Protein AF-A0A6B3IQI9-F1 (afdb_monomer)

Sequence (117 aa):
MSGGGFIGRGWGFPLRTGATGGIALVERDKEIEEAIGLILGTAPGERPMRPEFGCGIHDYVFAPGDGATAGRIAQEVRTSLERWEPRIEVTDVVIAFDAIEEGTLYIDVRYTVRATN

Foldseek 3Di:
DDPPPPFDWAFDPPWDADPVRHTDTDGDPNVLVRQLCVQAVDDQCNDPVGNRGHFPLVVCLPPDPDPVSQVVRFVRSQVSCVVRPVQKDWPGWGKDADPPDHSDIDIDTDIDGPDDD

Structure (mmCIF, N/CA/C/O backbone):
data_AF-A0A6B3IQI9-F1
#
_entry.id   AF-A0A6B3IQI9-F1
#
loop_
_atom_site.group_PDB
_atom_site.id
_atom_site.type_symbol
_atom_site.label_atom_id
_atom_site.label_alt_id
_atom_site.label_comp_id
_atom_site.label_asym_id
_atom_site.label_entity_id
_atom_site.label_seq_id
_atom_site.pdbx_PDB_ins_code
_atom_site.Cartn_x
_atom_site.Cartn_y
_atom_site.Cartn_z
_atom_site.occupancy
_atom_site.B_iso_or_equiv
_atom_site.auth_seq_id
_atom_site.auth_comp_id
_atom_site.auth_asym_id
_atom_site.auth_atom_id
_atom_site.pdbx_PDB_model_num
ATOM 1 N N . MET A 1 1 ? -28.359 -9.940 28.123 1.00 43.53 1 MET A N 1
ATOM 2 C CA . MET A 1 1 ? -26.891 -9.942 28.270 1.00 43.53 1 MET A CA 1
ATOM 3 C C . MET A 1 1 ? -26.290 -10.597 27.041 1.00 43.53 1 MET A C 1
ATOM 5 O O . MET A 1 1 ? -26.407 -11.803 26.917 1.00 43.53 1 MET A O 1
ATOM 9 N N . SER A 1 2 ? -25.682 -9.812 26.157 1.00 37.91 2 SER A N 1
ATOM 10 C CA . SER A 1 2 ? -24.588 -10.278 25.302 1.00 37.91 2 SER A CA 1
ATOM 11 C C . SER A 1 2 ? -23.564 -9.159 25.316 1.00 37.91 2 SER A C 1
ATOM 13 O O . SER A 1 2 ? -23.840 -8.063 24.833 1.00 37.91 2 SER A O 1
ATOM 15 N N . GLY A 1 3 ? -22.442 -9.400 25.993 1.00 39.06 3 GLY A N 1
ATOM 16 C CA . GLY A 1 3 ? -21.315 -8.481 26.025 1.00 39.06 3 GLY A CA 1
ATOM 17 C C . GLY A 1 3 ? -20.699 -8.416 24.637 1.00 39.06 3 GLY A C 1
ATOM 18 O O . GLY A 1 3 ? -19.925 -9.292 24.264 1.00 39.06 3 GLY A O 1
ATOM 19 N N . GLY A 1 4 ? -21.077 -7.398 23.865 1.00 41.78 4 GLY A N 1
ATOM 20 C CA . GLY A 1 4 ? -20.331 -6.992 22.684 1.00 41.78 4 GLY A CA 1
ATOM 21 C C . GLY A 1 4 ? -18.982 -6.484 23.163 1.00 41.78 4 GLY A C 1
ATOM 22 O O . GLY A 1 4 ? -18.907 -5.405 23.749 1.00 41.78 4 GLY A O 1
ATOM 23 N N . GLY A 1 5 ? -17.958 -7.324 23.012 1.00 39.41 5 GLY A N 1
ATOM 24 C CA . GLY A 1 5 ? -16.589 -7.023 23.400 1.00 39.41 5 GLY A CA 1
ATOM 25 C C . GLY A 1 5 ? -16.158 -5.664 22.861 1.00 39.41 5 GLY A C 1
ATOM 26 O O . GLY A 1 5 ? -16.520 -5.273 21.754 1.00 39.41 5 GLY A O 1
ATOM 27 N N . PHE A 1 6 ? -15.412 -4.948 23.691 1.00 46.81 6 PHE A N 1
ATOM 28 C CA . PHE A 1 6 ? -14.882 -3.608 23.477 1.00 46.81 6 PHE A CA 1
ATOM 29 C C . PHE A 1 6 ? -13.816 -3.626 22.362 1.00 46.81 6 PHE A C 1
ATOM 31 O O . PHE A 1 6 ? -12.632 -3.432 22.613 1.00 46.81 6 PHE A O 1
ATOM 38 N N . ILE A 1 7 ? -14.214 -3.945 21.131 1.00 55.56 7 ILE A N 1
ATOM 39 C CA . ILE A 1 7 ? -13.351 -3.880 19.952 1.00 55.56 7 ILE A CA 1
ATOM 40 C C . ILE A 1 7 ? -13.386 -2.426 19.473 1.00 55.56 7 ILE A C 1
ATOM 42 O O . ILE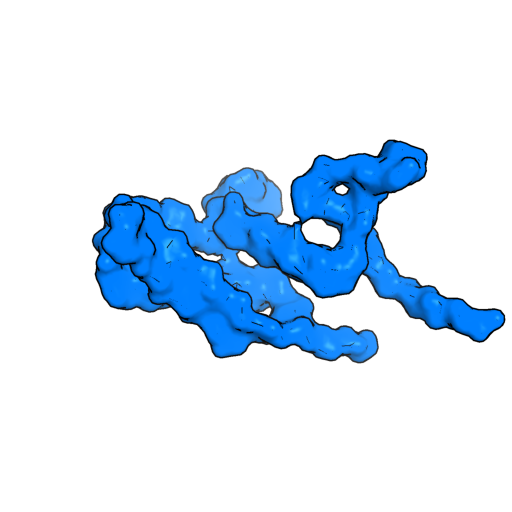 A 1 7 ? -14.461 -1.859 19.270 1.00 55.56 7 ILE A O 1
ATOM 46 N N . GLY A 1 8 ? -12.211 -1.797 19.390 1.00 62.59 8 GLY A N 1
ATOM 47 C CA . GLY A 1 8 ? -12.067 -0.387 19.023 1.00 62.59 8 GLY A CA 1
ATOM 48 C C . GLY A 1 8 ? -12.740 -0.061 17.687 1.00 62.59 8 GLY A C 1
ATOM 49 O O . GLY A 1 8 ? -12.786 -0.895 16.786 1.00 62.59 8 GLY A O 1
ATOM 50 N N . ARG A 1 9 ? -13.279 1.157 17.577 1.00 76.50 9 ARG A N 1
ATOM 51 C CA . ARG A 1 9 ? -13.859 1.695 16.342 1.00 76.50 9 ARG A CA 1
ATOM 52 C C . ARG A 1 9 ? -13.029 2.887 15.894 1.00 76.50 9 ARG A C 1
ATOM 54 O O . ARG A 1 9 ? -12.817 3.803 16.692 1.00 76.50 9 ARG A O 1
ATOM 61 N N . GLY A 1 10 ? -12.578 2.864 14.647 1.00 80.44 10 GLY A N 1
ATOM 62 C CA . GLY A 1 10 ? -11.828 3.950 14.025 1.00 80.44 10 GLY A CA 1
ATOM 63 C C . GLY A 1 10 ? -12.746 4.949 13.332 1.00 80.44 10 GLY A C 1
ATOM 64 O O . GLY A 1 10 ? -13.92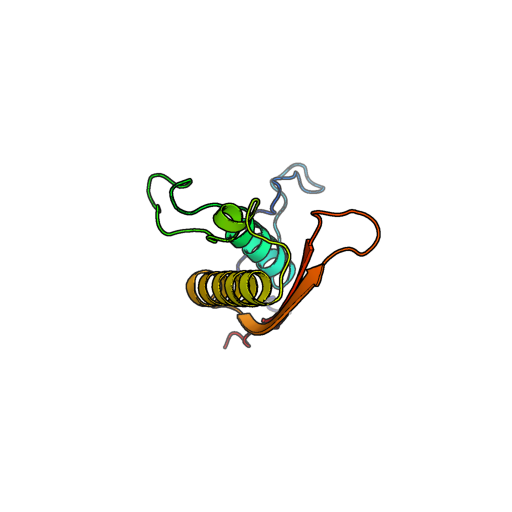0 4.671 13.086 1.00 80.44 10 GLY A O 1
ATOM 65 N N . TRP A 1 11 ? -12.218 6.126 13.002 1.00 84.62 11 TRP A N 1
ATOM 66 C CA . TRP A 1 11 ? -12.885 7.018 12.051 1.00 84.62 11 TRP A CA 1
ATOM 67 C C . TRP A 1 11 ? -12.825 6.393 10.661 1.00 84.62 11 TRP A C 1
ATOM 69 O O . TRP A 1 11 ? -11.777 5.893 10.266 1.00 84.62 11 TRP A O 1
ATOM 79 N N . GLY A 1 12 ? -13.929 6.443 9.921 1.00 82.56 12 GLY A N 1
ATOM 80 C CA . GLY A 1 12 ? -13.949 5.974 8.542 1.00 82.56 12 GLY A CA 1
ATOM 81 C C . GLY A 1 12 ? -13.098 6.848 7.627 1.00 82.56 12 GLY A C 1
ATOM 82 O O . GLY A 1 12 ? -13.067 8.074 7.775 1.00 82.56 12 GLY A O 1
ATOM 83 N N . PHE A 1 13 ? -12.452 6.213 6.656 1.00 84.00 13 PHE A N 1
ATOM 84 C CA . PH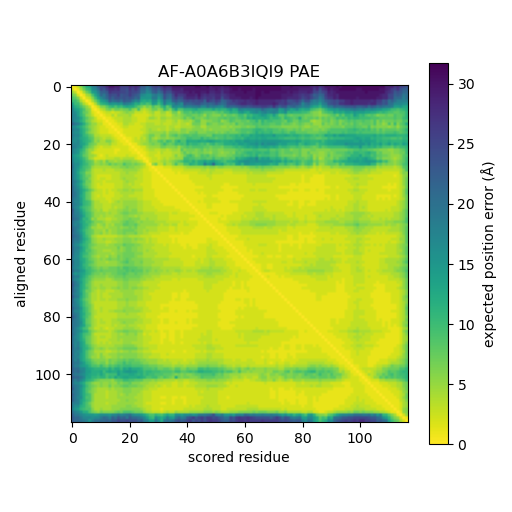E A 1 13 ? -11.704 6.851 5.588 1.00 84.00 13 PHE A CA 1
ATOM 85 C C . PHE A 1 13 ? -12.252 6.456 4.197 1.00 84.00 13 PHE A C 1
ATOM 87 O O . PHE A 1 13 ? -12.455 5.280 3.911 1.00 84.00 13 PHE A O 1
ATOM 94 N N . PRO A 1 14 ? -12.495 7.416 3.286 1.00 84.88 14 PRO A N 1
ATOM 95 C CA . PRO A 1 14 ? -12.442 8.860 3.503 1.00 84.88 14 PRO A CA 1
ATOM 96 C C . PRO A 1 14 ? -13.451 9.317 4.567 1.00 84.88 14 PRO A C 1
ATOM 98 O O . PRO A 1 14 ? -14.464 8.652 4.799 1.00 84.88 14 PRO A O 1
ATOM 101 N N . LEU A 1 15 ? -13.159 10.452 5.212 1.00 88.62 15 LEU A N 1
ATOM 102 C CA . LEU A 1 15 ? -13.979 10.991 6.299 1.00 88.62 15 LEU A CA 1
ATOM 103 C C . LEU A 1 15 ? -15.406 11.261 5.808 1.00 88.62 15 LEU A C 1
ATOM 105 O O . LEU A 1 15 ? -15.618 11.971 4.824 1.00 88.62 15 LEU A O 1
ATOM 109 N N . ARG A 1 16 ? -16.391 10.694 6.507 1.00 88.69 16 ARG A N 1
ATOM 110 C CA . ARG A 1 16 ? -17.820 10.793 6.177 1.00 88.69 16 ARG A CA 1
ATOM 111 C C . ARG A 1 16 ? -18.648 11.034 7.434 1.00 88.69 16 ARG A C 1
ATOM 113 O O . ARG A 1 16 ? -18.191 10.785 8.550 1.00 88.69 16 ARG A O 1
ATOM 120 N N . THR A 1 17 ? -19.888 11.474 7.249 1.00 91.12 17 THR A N 1
ATOM 121 C CA . THR A 1 17 ? -20.896 11.508 8.312 1.00 91.12 17 THR A CA 1
ATOM 122 C C . THR A 1 17 ? -21.659 10.185 8.374 1.00 91.12 17 THR A C 1
ATOM 124 O O . THR A 1 17 ? -21.943 9.553 7.356 1.00 91.12 17 THR A O 1
ATOM 127 N N . GLY A 1 18 ? -21.964 9.733 9.587 1.00 86.69 18 GLY A N 1
ATOM 128 C CA . GLY A 1 18 ? -22.844 8.601 9.843 1.00 86.69 18 GLY A CA 1
ATOM 129 C C . GLY A 1 18 ? -24.318 8.996 9.740 1.00 86.69 18 GLY A C 1
ATOM 130 O O . GLY A 1 18 ? -24.664 10.176 9.688 1.00 86.69 18 GLY A O 1
ATOM 131 N N . ALA A 1 19 ? -25.205 8.000 9.782 1.00 86.25 19 ALA A N 1
ATOM 132 C CA . ALA A 1 19 ? -26.653 8.194 9.634 1.00 86.25 19 ALA A CA 1
ATOM 133 C C . ALA A 1 19 ? -27.279 9.145 10.676 1.00 86.25 19 ALA A C 1
ATOM 135 O O . ALA A 1 19 ? -28.347 9.701 10.445 1.00 86.25 19 ALA A O 1
ATOM 136 N N . THR A 1 20 ? -26.618 9.346 11.817 1.00 89.94 20 THR A N 1
ATOM 137 C CA . THR A 1 20 ? -27.055 10.240 12.900 1.00 89.94 20 THR A CA 1
ATOM 138 C C . THR A 1 20 ? -26.404 11.629 12.851 1.00 89.94 20 THR A C 1
ATOM 140 O O . THR A 1 20 ? -26.581 12.415 13.776 1.00 89.94 20 THR A O 1
ATOM 143 N N . GLY A 1 21 ? -25.627 11.939 11.806 1.00 87.62 21 GLY A N 1
ATOM 144 C CA . GLY A 1 21 ? -24.921 13.217 11.648 1.00 87.62 21 GLY A CA 1
ATOM 145 C C . GLY A 1 21 ? -23.573 13.316 12.377 1.00 87.62 21 GLY A C 1
ATOM 146 O O . GLY A 1 21 ? -22.869 14.307 12.206 1.00 87.62 21 GLY A O 1
ATOM 147 N N . GLY A 1 22 ? -23.181 12.301 13.156 1.00 87.38 22 GLY A N 1
ATOM 148 C CA . GLY A 1 22 ? -21.836 12.193 13.742 1.00 87.38 22 GLY A CA 1
ATOM 149 C C . GLY A 1 22 ? -20.776 11.721 12.738 1.00 87.38 22 GLY A C 1
ATOM 150 O O . GLY A 1 22 ? -21.099 11.410 11.596 1.00 87.38 22 GLY A O 1
ATOM 151 N N . ILE A 1 23 ? -19.509 11.623 13.157 1.00 88.25 23 ILE A N 1
ATOM 152 C CA . ILE A 1 23 ? -18.438 11.033 12.328 1.00 88.25 23 ILE A CA 1
ATOM 153 C C . ILE A 1 23 ? -18.751 9.552 12.083 1.00 88.25 23 ILE A C 1
ATOM 155 O O . ILE A 1 23 ? -19.063 8.815 13.020 1.00 88.25 23 ILE A O 1
ATOM 159 N N . ALA A 1 24 ? -18.680 9.121 10.822 1.00 88.38 24 ALA A N 1
ATOM 160 C CA . ALA A 1 24 ? -18.814 7.716 10.472 1.00 88.38 24 ALA A CA 1
ATOM 161 C C . ALA A 1 24 ? -17.647 6.930 11.076 1.00 88.38 24 ALA A C 1
ATOM 163 O O . ALA A 1 24 ? -16.484 7.273 10.863 1.00 88.38 24 ALA A O 1
ATOM 164 N N . LEU A 1 25 ? -17.971 5.879 11.824 1.00 86.56 25 LEU A N 1
ATOM 165 C CA . LEU A 1 25 ? -16.986 4.952 12.361 1.00 86.56 25 LEU A CA 1
ATOM 166 C C . LEU A 1 25 ? -16.939 3.690 11.505 1.00 86.56 25 LEU A C 1
ATOM 168 O O . LEU A 1 25 ? -17.952 3.288 10.928 1.00 86.56 25 LEU A O 1
ATOM 172 N N . VAL A 1 26 ? -15.770 3.068 11.458 1.00 85.56 26 VAL A N 1
ATOM 173 C CA . VAL A 1 26 ? -15.548 1.774 10.812 1.00 85.56 26 VAL A CA 1
ATOM 174 C C . VAL A 1 26 ? -15.072 0.760 11.832 1.00 85.56 26 VAL A C 1
ATOM 176 O O . VAL A 1 26 ? -14.477 1.100 12.857 1.00 85.56 26 VAL A O 1
ATOM 179 N N . GLU A 1 27 ? -15.391 -0.497 11.560 1.00 82.94 27 GLU A N 1
ATOM 180 C CA . GLU A 1 27 ? -15.100 -1.609 12.449 1.00 82.94 27 GLU A CA 1
ATOM 181 C C . GLU A 1 27 ? -14.322 -2.681 11.687 1.00 82.94 27 GLU A C 1
ATOM 183 O O . GLU A 1 27 ? -14.632 -2.975 10.528 1.00 82.94 27 GLU A O 1
ATOM 188 N N . ARG A 1 28 ? -13.364 -3.303 12.384 1.00 81.56 28 ARG A N 1
ATOM 189 C CA . ARG A 1 28 ? -12.724 -4.573 12.005 1.00 81.56 28 ARG A CA 1
ATOM 190 C C . ARG A 1 28 ? -12.140 -4.529 10.586 1.00 81.56 28 ARG A C 1
ATOM 192 O O . ARG A 1 28 ? -11.280 -3.702 10.305 1.00 81.56 28 ARG A O 1
ATOM 199 N N . ASP 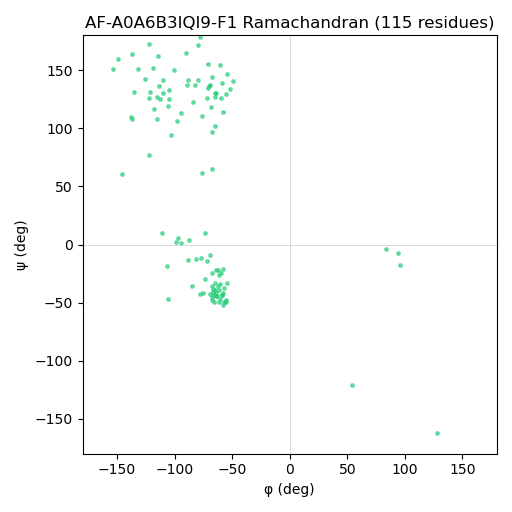A 1 29 ? -12.602 -5.410 9.708 1.00 84.69 29 ASP A N 1
ATOM 200 C CA . ASP A 1 29 ? -12.015 -5.669 8.393 1.00 84.69 29 ASP A CA 1
ATOM 201 C C . ASP A 1 29 ? -12.051 -4.435 7.485 1.00 84.69 29 ASP A C 1
ATOM 203 O O . ASP A 1 29 ? -11.084 -4.149 6.785 1.00 84.69 29 ASP A O 1
ATOM 207 N N . LYS A 1 30 ? -13.115 -3.629 7.572 1.00 87.62 30 LYS A N 1
ATOM 208 C CA . LYS A 1 30 ? -13.218 -2.397 6.785 1.00 87.62 30 LYS A CA 1
ATOM 209 C C . LYS A 1 30 ? -12.191 -1.348 7.207 1.00 87.62 30 LYS A C 1
ATOM 211 O O . LYS A 1 30 ? -11.657 -0.633 6.369 1.00 87.62 30 LYS A O 1
ATOM 216 N N . GLU A 1 31 ? -11.892 -1.265 8.502 1.00 90.06 31 GLU A N 1
ATOM 217 C CA . GLU A 1 31 ? -10.835 -0.379 8.999 1.00 90.06 31 GLU A CA 1
ATOM 218 C C . GLU A 1 31 ? -9.454 -0.817 8.484 1.00 90.06 31 GLU A C 1
ATOM 220 O O . GLU A 1 31 ? -8.596 0.027 8.236 1.00 90.06 31 GLU A O 1
ATOM 225 N N . ILE A 1 32 ? -9.235 -2.125 8.306 1.00 92.12 32 ILE A N 1
ATOM 226 C CA . ILE A 1 32 ? -7.999 -2.669 7.729 1.00 92.12 32 ILE A CA 1
ATOM 227 C C . ILE A 1 32 ? -7.883 -2.284 6.251 1.00 92.12 32 ILE A C 1
ATOM 229 O O . ILE A 1 32 ? -6.844 -1.774 5.846 1.00 92.12 32 ILE A O 1
ATOM 233 N N . GLU A 1 33 ? -8.937 -2.465 5.454 1.00 93.25 33 GLU A N 1
ATOM 234 C CA . GLU A 1 33 ? -8.942 -2.076 4.034 1.00 93.25 33 GLU A CA 1
ATOM 235 C C . GLU A 1 33 ? -8.666 -0.576 3.849 1.00 93.25 33 GLU A C 1
ATOM 237 O O . GLU A 1 33 ? -7.856 -0.167 3.015 1.00 93.25 33 GLU A O 1
ATOM 242 N N . GLU A 1 34 ? -9.299 0.258 4.674 1.00 94.00 34 GLU A N 1
ATOM 243 C CA . GLU A 1 34 ? -9.099 1.705 4.656 1.00 94.00 34 GLU A CA 1
ATOM 244 C C . GLU A 1 34 ? -7.676 2.097 5.101 1.00 94.00 34 GLU A C 1
ATOM 246 O O . GLU A 1 34 ? -7.064 2.991 4.509 1.00 94.00 34 GLU A O 1
ATOM 251 N N . ALA A 1 35 ? -7.108 1.400 6.091 1.00 94.50 35 ALA A N 1
ATOM 252 C CA . ALA A 1 35 ? -5.722 1.586 6.516 1.00 94.50 35 ALA A CA 1
ATOM 253 C C . ALA A 1 35 ? -4.712 1.162 5.436 1.00 94.50 35 ALA A C 1
ATOM 255 O O . ALA A 1 35 ? -3.749 1.891 5.198 1.00 94.50 35 ALA A O 1
ATOM 256 N N . ILE A 1 36 ? -4.950 0.045 4.740 1.00 96.44 36 ILE A N 1
ATOM 257 C CA . ILE A 1 36 ? -4.155 -0.394 3.582 1.00 96.44 36 ILE A CA 1
ATOM 258 C C . ILE A 1 36 ? -4.154 0.701 2.513 1.00 96.44 36 ILE A C 1
ATOM 260 O O . ILE A 1 36 ? -3.085 1.117 2.065 1.00 96.44 36 ILE A O 1
ATOM 264 N N . GLY A 1 37 ? -5.331 1.227 2.157 1.00 95.62 37 GLY A N 1
ATOM 265 C CA . GLY A 1 37 ? -5.449 2.324 1.196 1.00 95.62 37 GLY A CA 1
ATOM 266 C C . GLY A 1 37 ? -4.664 3.570 1.617 1.00 95.62 37 GLY A C 1
ATOM 267 O O . GLY A 1 37 ? -3.969 4.168 0.800 1.00 95.62 37 GLY A O 1
ATOM 268 N N . LEU A 1 38 ? -4.705 3.930 2.904 1.00 96.25 38 LEU A N 1
ATOM 269 C CA . LEU A 1 38 ? -3.914 5.036 3.450 1.00 96.25 38 LEU A CA 1
ATOM 270 C C . LEU A 1 38 ? -2.405 4.786 3.370 1.00 96.25 38 LEU A C 1
ATOM 272 O O . LEU A 1 38 ? -1.664 5.715 3.069 1.00 96.25 38 LEU A O 1
ATOM 276 N N . ILE A 1 39 ? -1.936 3.575 3.670 1.00 97.88 39 ILE A N 1
ATOM 277 C CA . ILE A 1 39 ? -0.507 3.236 3.616 1.00 97.88 39 ILE A CA 1
ATOM 278 C C . ILE A 1 39 ? -0.003 3.299 2.175 1.00 97.88 39 ILE A C 1
ATOM 280 O O . ILE A 1 39 ? 1.016 3.935 1.919 1.00 97.88 39 ILE A O 1
ATOM 284 N N . LEU A 1 40 ? -0.717 2.658 1.246 1.00 97.56 40 LEU A N 1
ATOM 285 C CA . LEU A 1 40 ? -0.296 2.557 -0.151 1.00 97.56 40 LEU A CA 1
ATOM 286 C C . LEU A 1 40 ? -0.460 3.871 -0.918 1.00 97.56 40 LEU A C 1
ATOM 288 O O . LEU A 1 40 ? 0.309 4.128 -1.832 1.00 97.56 40 LEU A O 1
ATOM 292 N N . GLY A 1 41 ? -1.437 4.701 -0.548 1.00 96.19 41 GLY A N 1
ATOM 293 C CA . GLY A 1 41 ? -1.685 5.994 -1.185 1.00 96.19 41 GLY A CA 1
ATOM 294 C C . GLY A 1 41 ? -0.899 7.171 -0.602 1.00 96.19 41 GLY A C 1
ATOM 295 O O . GLY A 1 41 ? -1.159 8.298 -1.009 1.00 96.19 41 GLY A O 1
ATOM 296 N N . THR A 1 42 ? -0.009 6.937 0.369 1.00 97.50 42 THR A N 1
ATOM 297 C CA . THR A 1 42 ? 0.836 7.978 0.977 1.00 97.50 42 THR A CA 1
ATOM 298 C C . THR A 1 42 ? 2.293 7.730 0.595 1.00 97.50 42 THR A C 1
ATOM 300 O O . THR A 1 42 ? 2.825 6.659 0.897 1.00 97.50 42 THR A O 1
ATOM 303 N N . ALA A 1 43 ? 2.973 8.718 0.018 1.00 97.56 43 ALA A N 1
ATOM 304 C CA . ALA A 1 43 ? 4.407 8.624 -0.249 1.00 97.56 43 ALA A CA 1
ATOM 305 C C . ALA A 1 43 ? 5.234 8.914 1.026 1.00 97.56 43 ALA A C 1
ATOM 307 O O . ALA A 1 43 ? 4.881 9.813 1.802 1.00 97.56 43 ALA A O 1
ATOM 308 N N . PRO A 1 44 ? 6.357 8.205 1.267 1.00 96.94 44 PRO A N 1
ATOM 309 C CA . PRO A 1 44 ? 7.288 8.561 2.334 1.00 96.94 44 PRO A CA 1
ATOM 310 C C . PRO A 1 44 ? 7.699 10.039 2.250 1.00 96.94 44 PRO A C 1
ATOM 312 O O . PRO A 1 44 ? 8.023 10.559 1.186 1.00 96.94 44 PRO A O 1
ATOM 315 N N . GLY A 1 45 ? 7.672 10.728 3.389 1.00 96.88 45 GLY A N 1
ATOM 316 C CA . GLY A 1 45 ? 7.932 12.163 3.511 1.00 96.88 45 GLY A CA 1
ATOM 317 C C . GLY A 1 45 ? 6.679 13.046 3.507 1.00 96.88 45 GLY A C 1
ATOM 318 O O . GLY A 1 45 ? 6.746 14.166 4.010 1.00 96.88 45 GLY A O 1
ATOM 319 N N . GLU A 1 46 ? 5.519 12.557 3.050 1.00 97.06 46 GLU A N 1
ATOM 320 C CA . GLU A 1 46 ? 4.276 13.350 3.038 1.00 97.06 46 GLU A CA 1
ATOM 321 C C . GLU A 1 46 ? 3.738 13.661 4.440 1.00 97.06 46 GLU A C 1
ATOM 323 O O . GLU A 1 46 ? 3.026 14.647 4.634 1.00 97.06 46 GLU A O 1
ATOM 328 N N . ARG A 1 47 ? 4.074 12.835 5.441 1.00 95.50 47 ARG A N 1
ATOM 329 C CA . ARG A 1 47 ? 3.692 13.054 6.842 1.00 95.50 47 ARG A CA 1
ATOM 330 C C . ARG A 1 47 ? 4.846 13.711 7.609 1.00 95.50 47 ARG A C 1
ATOM 332 O O . ARG A 1 47 ? 5.777 13.001 7.986 1.00 95.50 47 ARG A O 1
ATOM 339 N N . PRO A 1 48 ? 4.771 15.014 7.959 1.00 94.69 48 PRO A N 1
ATOM 340 C CA . PRO A 1 48 ? 5.916 15.753 8.507 1.00 94.69 48 PRO A CA 1
ATOM 341 C C . PRO A 1 48 ? 6.522 15.148 9.778 1.00 94.69 48 PRO A C 1
ATOM 343 O O . PRO A 1 48 ? 7.733 15.137 9.952 1.00 94.69 48 PRO A O 1
ATOM 346 N N . MET A 1 49 ? 5.677 14.616 10.665 1.00 96.62 49 MET A N 1
ATOM 347 C CA . MET A 1 49 ? 6.106 14.024 11.939 1.00 96.62 49 MET A CA 1
ATOM 348 C C . MET A 1 49 ? 6.303 12.501 11.866 1.00 96.62 49 MET A C 1
ATOM 350 O O . MET A 1 49 ? 6.573 11.872 12.886 1.00 96.62 49 MET A O 1
ATOM 354 N N . ARG A 1 50 ? 6.099 11.892 10.690 1.00 96.06 50 ARG A N 1
ATOM 355 C CA . ARG A 1 50 ? 6.254 10.451 10.424 1.00 96.06 50 ARG A CA 1
ATOM 356 C C . ARG A 1 50 ? 6.775 10.239 8.993 1.00 96.06 50 ARG A C 1
ATOM 358 O O . ARG A 1 50 ? 6.060 9.639 8.189 1.00 96.06 50 ARG A O 1
ATOM 365 N N . PRO A 1 51 ? 7.968 10.751 8.653 1.00 96.38 51 PRO A N 1
ATOM 366 C CA . PRO A 1 51 ? 8.455 10.760 7.276 1.00 96.38 51 PRO A CA 1
ATOM 367 C C . PRO A 1 51 ? 8.646 9.355 6.687 1.00 96.38 51 PRO A C 1
ATOM 369 O O . PRO A 1 51 ? 8.592 9.195 5.478 1.00 96.38 51 PRO A O 1
ATOM 372 N N . GLU A 1 52 ? 8.805 8.313 7.502 1.00 96.62 52 GLU A N 1
ATOM 373 C CA . GLU A 1 52 ? 8.932 6.937 7.013 1.00 96.62 52 GLU A CA 1
ATOM 374 C C . GLU A 1 52 ? 7.583 6.273 6.692 1.00 96.62 52 GLU A C 1
ATOM 376 O O . GLU A 1 52 ? 7.566 5.178 6.128 1.00 96.62 52 GLU A O 1
ATOM 381 N N . PHE A 1 53 ? 6.457 6.869 7.108 1.00 97.94 53 PHE A N 1
ATOM 382 C CA . PHE A 1 53 ? 5.131 6.305 6.857 1.00 97.94 53 PHE A CA 1
ATOM 383 C C . PHE A 1 53 ? 4.769 6.409 5.378 1.00 97.94 53 PHE A C 1
ATOM 385 O O . PHE A 1 53 ? 4.889 7.483 4.795 1.00 97.94 53 PHE A O 1
ATOM 392 N N . GLY A 1 54 ? 4.233 5.319 4.829 1.00 97.62 54 GLY A N 1
ATOM 393 C CA . GLY A 1 54 ? 3.757 5.260 3.453 1.00 97.62 54 GLY A CA 1
ATOM 394 C C . GLY A 1 54 ? 4.343 4.087 2.679 1.00 97.62 54 GLY A C 1
ATOM 395 O O . GLY A 1 54 ? 4.875 3.137 3.271 1.00 97.62 54 GLY A O 1
ATOM 396 N N . CYS A 1 55 ? 4.248 4.185 1.358 1.00 98.25 55 CYS A N 1
ATOM 397 C CA . CYS A 1 55 ? 4.720 3.196 0.403 1.00 98.25 55 CYS A CA 1
ATOM 398 C C . CYS A 1 55 ? 5.471 3.862 -0.753 1.00 98.25 55 CYS A C 1
ATOM 400 O O . CYS A 1 55 ? 4.976 4.813 -1.352 1.00 98.25 55 CYS A O 1
ATOM 402 N N . GLY A 1 56 ? 6.663 3.367 -1.093 1.00 96.75 56 GLY A N 1
ATOM 403 C CA . GLY A 1 56 ? 7.498 3.924 -2.161 1.00 96.75 56 GLY A CA 1
ATOM 404 C C . GLY A 1 56 ? 7.009 3.637 -3.586 1.00 96.75 56 GLY A C 1
ATOM 405 O O . GLY A 1 56 ? 7.738 3.892 -4.540 1.00 96.75 56 GLY A O 1
ATOM 406 N N . I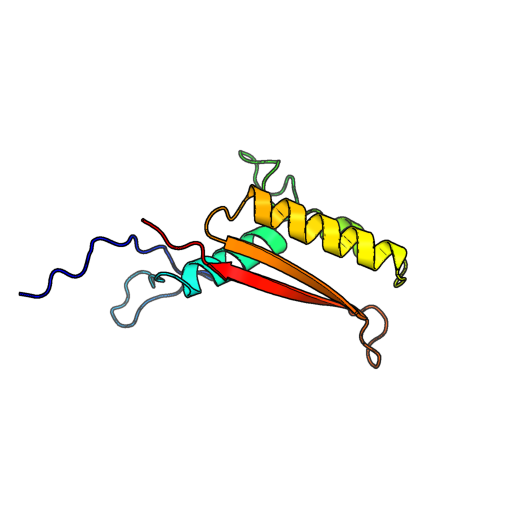LE A 1 57 ? 5.795 3.105 -3.780 1.00 96.19 57 ILE A N 1
ATOM 407 C CA . ILE A 1 57 ? 5.279 2.772 -5.122 1.00 96.19 57 ILE A CA 1
ATOM 408 C C . ILE A 1 57 ? 5.197 3.984 -6.060 1.00 96.19 57 ILE A C 1
ATOM 410 O O . ILE A 1 57 ? 5.281 3.829 -7.278 1.00 96.19 57 ILE A O 1
ATOM 414 N N . HIS A 1 58 ? 5.090 5.190 -5.501 1.00 94.69 58 HIS A N 1
ATOM 415 C CA . HIS A 1 58 ? 5.035 6.445 -6.250 1.00 94.69 58 HIS A CA 1
ATOM 416 C C . HIS A 1 58 ? 6.321 6.736 -7.045 1.00 94.69 58 HIS A C 1
ATOM 418 O O . HIS A 1 58 ? 6.262 7.435 -8.056 1.00 94.69 58 HIS A O 1
ATOM 424 N N . ASP A 1 59 ? 7.456 6.142 -6.666 1.00 95.31 59 ASP A N 1
ATOM 425 C CA . ASP A 1 59 ? 8.730 6.305 -7.379 1.00 95.31 59 ASP A CA 1
ATOM 426 C C . ASP A 1 59 ? 8.753 5.564 -8.731 1.00 95.31 59 ASP A C 1
ATOM 428 O O . ASP A 1 59 ? 9.615 5.815 -9.575 1.00 95.31 59 ASP A O 1
ATOM 432 N N . TYR A 1 60 ? 7.794 4.660 -8.968 1.00 95.62 60 TYR A N 1
ATOM 433 C CA . TYR A 1 60 ? 7.751 3.798 -10.153 1.00 95.62 60 TYR A CA 1
ATOM 434 C C . TYR A 1 60 ? 6.814 4.291 -11.262 1.00 95.62 60 TYR A C 1
ATOM 436 O O . TYR A 1 60 ? 6.724 3.633 -12.293 1.00 95.62 60 TYR A O 1
ATOM 444 N N . VAL A 1 61 ? 6.162 5.452 -11.110 1.00 93.56 61 VAL A N 1
ATOM 445 C CA . VAL A 1 61 ? 5.199 5.994 -12.098 1.00 93.56 61 VAL A CA 1
ATOM 446 C C . VAL A 1 61 ? 5.788 6.101 -13.513 1.00 93.56 61 VAL A C 1
ATOM 448 O O . VAL A 1 61 ? 5.081 5.897 -14.493 1.00 93.56 61 VAL A O 1
ATOM 451 N N . PHE A 1 62 ? 7.089 6.385 -13.626 1.00 94.38 62 PHE A N 1
ATOM 452 C CA . PHE A 1 62 ? 7.799 6.490 -14.910 1.00 94.38 62 PHE A CA 1
ATOM 453 C C . PHE A 1 62 ? 8.799 5.352 -15.150 1.00 94.38 62 PHE A C 1
ATOM 455 O O . PHE A 1 62 ? 9.619 5.424 -16.068 1.00 94.38 62 PHE A O 1
ATOM 462 N N . ALA A 1 63 ? 8.779 4.313 -14.313 1.00 94.56 63 ALA A N 1
ATOM 463 C CA . ALA A 1 63 ? 9.609 3.140 -14.525 1.00 94.56 63 ALA A CA 1
ATOM 464 C C . ALA A 1 63 ? 9.088 2.320 -15.725 1.00 94.56 63 ALA A C 1
ATOM 466 O O . ALA A 1 63 ? 7.901 2.380 -16.047 1.00 94.56 63 ALA A O 1
ATOM 467 N N . PRO A 1 64 ? 9.946 1.527 -16.394 1.00 93.44 64 PRO A N 1
ATOM 468 C CA . PRO A 1 64 ? 9.499 0.651 -17.474 1.00 93.44 64 PRO A CA 1
ATOM 469 C C . PRO A 1 64 ? 8.436 -0.342 -16.990 1.00 93.44 64 PRO A C 1
ATOM 471 O O . PRO A 1 64 ? 8.590 -0.922 -15.915 1.00 93.44 64 PRO A O 1
ATOM 474 N N . GLY A 1 65 ? 7.399 -0.581 -17.795 1.00 92.50 65 GLY A N 1
ATOM 475 C CA . GLY A 1 65 ? 6.347 -1.568 -17.524 1.00 92.50 65 GLY A CA 1
ATOM 476 C C . GLY A 1 65 ? 6.804 -3.005 -17.781 1.00 92.50 65 GLY A C 1
ATOM 477 O O . GLY A 1 65 ? 6.289 -3.673 -18.672 1.00 92.50 65 GLY A O 1
ATOM 478 N N . ASP A 1 66 ? 7.822 -3.461 -17.051 1.00 93.94 66 ASP A N 1
ATOM 479 C CA . ASP A 1 66 ? 8.422 -4.786 -17.201 1.00 93.94 66 ASP A CA 1
ATOM 480 C C . ASP A 1 66 ? 8.384 -5.608 -15.902 1.00 93.94 66 ASP A C 1
ATOM 482 O O . ASP A 1 66 ? 8.016 -5.135 -14.822 1.00 93.94 66 ASP A O 1
ATOM 486 N N . GLY A 1 67 ? 8.782 -6.880 -16.005 1.00 95.31 67 GLY A N 1
ATOM 487 C CA . GLY A 1 67 ? 8.800 -7.801 -14.868 1.00 95.31 67 GLY A CA 1
ATOM 488 C C . GLY A 1 67 ? 9.738 -7.375 -13.730 1.00 95.31 67 GLY A C 1
ATOM 489 O O . GLY A 1 67 ? 9.488 -7.720 -12.576 1.00 95.31 67 GLY A O 1
ATOM 490 N N . ALA A 1 68 ? 10.792 -6.605 -14.017 1.00 96.69 68 ALA A N 1
ATOM 491 C CA . ALA A 1 68 ? 11.715 -6.129 -12.991 1.00 96.69 68 ALA A CA 1
ATOM 492 C C . ALA A 1 68 ? 11.092 -4.991 -12.172 1.00 96.69 68 ALA A C 1
ATOM 494 O O . ALA A 1 68 ? 11.204 -4.967 -10.945 1.00 96.69 68 ALA A O 1
ATOM 495 N N . THR A 1 69 ? 10.402 -4.058 -12.828 1.00 96.12 69 THR A N 1
ATOM 496 C CA . THR A 1 69 ? 9.590 -3.040 -12.154 1.00 96.12 69 THR A CA 1
ATOM 497 C C . THR A 1 69 ? 8.441 -3.676 -11.3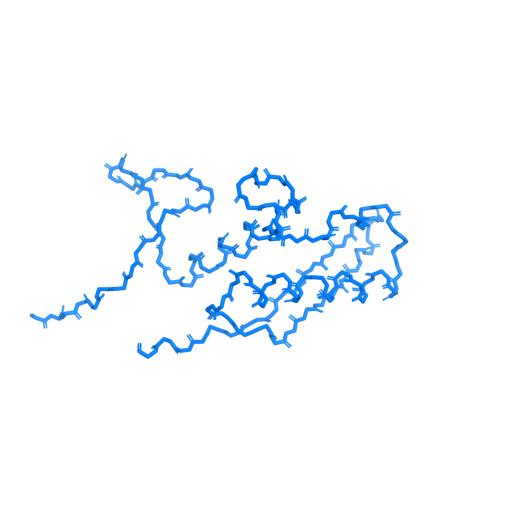80 1.00 96.12 69 THR A C 1
ATOM 499 O O . THR A 1 69 ? 8.270 -3.348 -10.209 1.00 96.12 69 THR A O 1
ATOM 502 N N . ALA A 1 70 ? 7.731 -4.648 -11.960 1.00 97.25 70 ALA A N 1
ATOM 503 C CA . ALA A 1 70 ? 6.683 -5.390 -11.260 1.00 97.25 70 ALA A CA 1
ATOM 504 C C . ALA A 1 70 ? 7.199 -6.047 -9.968 1.00 97.25 70 ALA A C 1
ATOM 506 O O . ALA A 1 70 ? 6.601 -5.880 -8.907 1.00 97.25 70 ALA A O 1
ATOM 507 N N . GLY A 1 71 ? 8.346 -6.732 -10.022 1.00 97.88 71 GLY A N 1
ATOM 508 C CA . GLY A 1 71 ? 8.954 -7.344 -8.837 1.00 97.88 71 GLY A CA 1
ATOM 509 C C . GLY A 1 71 ? 9.323 -6.327 -7.751 1.00 97.88 71 GLY A C 1
ATOM 510 O O . GLY A 1 71 ? 9.108 -6.583 -6.567 1.00 97.88 71 GLY A O 1
ATOM 511 N N . ARG A 1 72 ? 9.828 -5.149 -8.143 1.00 98.00 72 ARG A N 1
ATOM 512 C CA . ARG A 1 72 ? 10.150 -4.060 -7.207 1.00 98.00 72 ARG A CA 1
ATOM 513 C C . ARG A 1 72 ? 8.905 -3.458 -6.557 1.00 98.00 72 ARG A C 1
ATOM 515 O O . ARG A 1 72 ? 8.895 -3.298 -5.342 1.00 98.00 72 ARG A O 1
ATOM 522 N N . ILE A 1 73 ? 7.853 -3.192 -7.334 1.00 98.12 73 ILE A N 1
ATOM 523 C CA . ILE A 1 73 ? 6.569 -2.695 -6.814 1.00 98.12 73 ILE A CA 1
ATOM 524 C C . ILE A 1 73 ? 5.971 -3.711 -5.834 1.00 98.12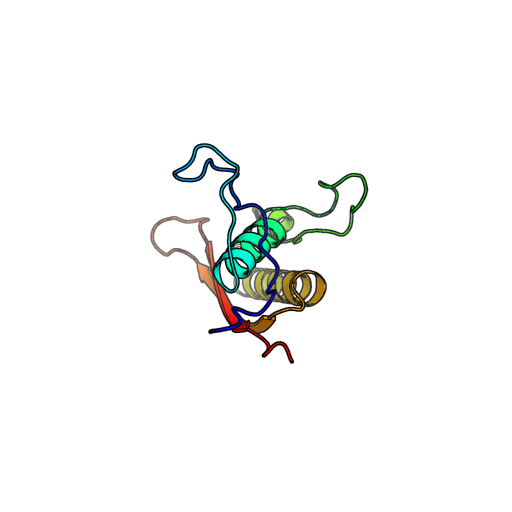 73 ILE A C 1
ATOM 526 O O . ILE A 1 73 ? 5.586 -3.334 -4.730 1.00 98.12 73 ILE A O 1
ATOM 530 N N . ALA A 1 74 ? 5.937 -4.998 -6.196 1.00 98.44 74 ALA A N 1
ATOM 531 C CA . ALA A 1 74 ? 5.401 -6.046 -5.328 1.00 98.44 74 ALA A CA 1
ATOM 532 C C . ALA A 1 74 ? 6.140 -6.119 -3.982 1.00 98.44 74 ALA A C 1
ATOM 534 O O . ALA A 1 74 ? 5.510 -6.228 -2.927 1.00 98.44 74 ALA A O 1
ATOM 535 N N . GLN A 1 75 ? 7.473 -6.025 -4.016 1.00 98.31 75 GLN A N 1
ATOM 536 C CA . GLN A 1 75 ? 8.295 -6.019 -2.811 1.00 98.31 75 GLN A CA 1
ATOM 537 C C . GLN A 1 75 ? 8.044 -4.776 -1.950 1.00 98.31 75 GLN A C 1
ATOM 539 O O . GLN A 1 75 ? 7.906 -4.905 -0.735 1.00 98.31 75 GLN A O 1
ATOM 544 N N . GLU A 1 76 ? 7.955 -3.596 -2.565 1.00 98.25 76 GLU A N 1
ATOM 545 C CA . GLU A 1 76 ? 7.699 -2.336 -1.862 1.00 98.25 76 GLU A CA 1
ATOM 546 C C . GLU A 1 76 ? 6.340 -2.368 -1.150 1.00 98.25 76 GLU A C 1
ATOM 548 O O . GLU A 1 76 ? 6.271 -2.144 0.057 1.00 98.25 76 GLU A O 1
ATOM 553 N N . VAL A 1 77 ? 5.274 -2.764 -1.856 1.00 98.50 77 VAL A N 1
ATOM 554 C CA . VAL A 1 77 ? 3.926 -2.938 -1.284 1.00 98.50 77 VAL A CA 1
ATOM 555 C C . VAL A 1 77 ? 3.958 -3.900 -0.098 1.00 98.50 77 VAL A C 1
ATOM 557 O O . VAL A 1 77 ? 3.451 -3.572 0.976 1.00 98.50 77 VAL A O 1
ATOM 560 N N . ARG A 1 78 ? 4.585 -5.072 -0.264 1.00 98.62 78 ARG A N 1
ATOM 561 C CA . ARG A 1 78 ? 4.708 -6.073 0.803 1.00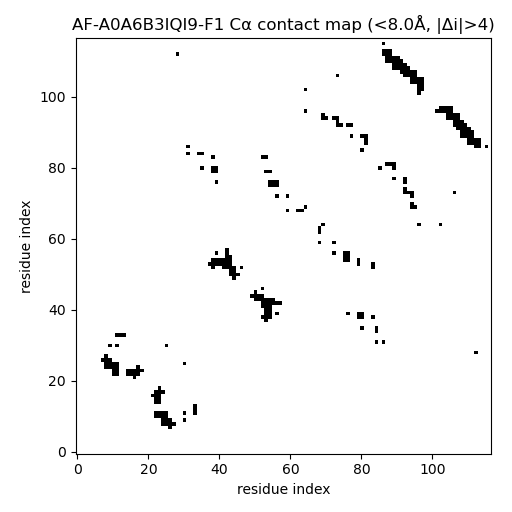 98.62 78 ARG A CA 1
ATOM 562 C C . ARG A 1 78 ? 5.403 -5.490 2.032 1.00 98.62 78 ARG A C 1
ATOM 564 O O . ARG A 1 78 ? 4.857 -5.566 3.129 1.00 98.62 78 ARG A O 1
ATOM 571 N N . THR A 1 79 ? 6.575 -4.883 1.856 1.00 98.06 79 THR A N 1
ATOM 572 C CA . THR A 1 79 ? 7.363 -4.330 2.965 1.00 98.06 79 THR A CA 1
ATOM 573 C C . THR A 1 79 ? 6.645 -3.172 3.664 1.00 98.06 79 THR A C 1
ATOM 575 O O . THR A 1 79 ? 6.667 -3.098 4.894 1.00 98.06 79 THR A O 1
ATOM 578 N N . SER A 1 80 ? 5.959 -2.293 2.928 1.00 98.38 80 SER A N 1
ATOM 579 C CA . SER A 1 80 ? 5.164 -1.213 3.523 1.00 98.38 80 SER A CA 1
ATOM 580 C C . SER A 1 80 ? 3.999 -1.745 4.355 1.00 98.38 80 SER A C 1
ATOM 582 O O . SER A 1 80 ? 3.788 -1.271 5.473 1.00 98.38 80 SER A O 1
ATOM 584 N N . LEU A 1 81 ? 3.266 -2.745 3.856 1.00 98.38 81 LEU A N 1
ATOM 585 C CA . LEU A 1 81 ? 2.137 -3.335 4.578 1.00 98.38 81 LEU A CA 1
ATOM 586 C C . LEU A 1 81 ? 2.583 -4.134 5.805 1.00 98.38 81 LEU A C 1
ATOM 588 O O . LEU A 1 81 ? 2.012 -3.955 6.876 1.00 98.38 81 LEU A O 1
ATOM 592 N N . GLU A 1 82 ? 3.644 -4.935 5.696 1.00 97.38 82 GLU A N 1
ATOM 593 C CA . GLU A 1 82 ? 4.221 -5.662 6.837 1.00 97.38 82 GLU A CA 1
ATOM 594 C C . GLU A 1 82 ? 4.709 -4.711 7.942 1.00 97.38 82 GLU A C 1
ATOM 596 O O . GLU A 1 82 ? 4.613 -5.028 9.129 1.00 97.38 82 GLU A O 1
ATOM 601 N N . ARG A 1 83 ? 5.208 -3.525 7.568 1.00 97.56 83 ARG A N 1
ATOM 602 C CA . ARG A 1 83 ? 5.683 -2.510 8.517 1.00 97.56 83 ARG A CA 1
ATOM 603 C C . ARG A 1 83 ? 4.550 -1.730 9.180 1.00 97.56 83 ARG A C 1
ATOM 605 O O . ARG A 1 83 ? 4.650 -1.416 10.367 1.00 97.56 83 ARG A O 1
ATOM 612 N N . TRP A 1 84 ? 3.531 -1.343 8.415 1.00 97.81 84 TRP A N 1
ATOM 613 C CA . TRP A 1 84 ? 2.542 -0.354 8.853 1.00 97.81 84 TRP A CA 1
ATOM 614 C C . TRP A 1 84 ? 1.171 -0.934 9.207 1.00 97.81 84 TRP A C 1
ATOM 616 O O . TRP A 1 84 ? 0.440 -0.273 9.944 1.00 97.81 84 TRP A O 1
ATOM 626 N N . GLU A 1 85 ? 0.844 -2.150 8.764 1.00 96.56 85 GLU A N 1
ATOM 627 C CA . GLU A 1 85 ? -0.412 -2.838 9.079 1.00 96.56 85 GLU A CA 1
ATOM 628 C C . GLU A 1 85 ? -0.152 -4.195 9.766 1.00 96.56 85 GLU A C 1
ATOM 630 O O . GLU A 1 85 ? -0.268 -5.258 9.156 1.00 96.56 85 GLU A O 1
ATOM 635 N N . PRO A 1 86 ? 0.196 -4.207 11.067 1.00 94.69 86 PRO A N 1
ATOM 636 C CA . PRO A 1 86 ? 0.548 -5.436 11.778 1.00 94.69 86 PRO A CA 1
ATOM 637 C C . PRO A 1 86 ? -0.645 -6.375 12.003 1.00 94.69 86 PRO A C 1
ATOM 639 O O . PRO A 1 86 ? -0.449 -7.496 12.470 1.00 94.69 86 PRO A O 1
ATOM 642 N N . ARG A 1 87 ? -1.883 -5.938 11.722 1.00 94.06 87 ARG A N 1
ATOM 643 C CA . ARG A 1 87 ? -3.091 -6.761 11.890 1.00 94.06 87 ARG A CA 1
ATOM 644 C C . ARG A 1 87 ? -3.262 -7.783 10.770 1.00 94.06 87 ARG A C 1
ATOM 646 O O . ARG A 1 87 ? -4.085 -8.682 10.917 1.00 94.06 87 ARG A O 1
ATOM 653 N N . ILE A 1 88 ? -2.501 -7.681 9.681 1.00 95.75 88 ILE A N 1
ATOM 654 C CA . ILE A 1 88 ? -2.578 -8.616 8.556 1.00 95.75 88 ILE A CA 1
ATOM 655 C C . ILE A 1 88 ? -1.295 -9.434 8.396 1.00 95.75 88 ILE A C 1
ATOM 657 O O . ILE A 1 88 ? -0.224 -9.118 8.920 1.00 95.75 88 ILE A O 1
ATOM 661 N N . GLU A 1 89 ? -1.422 -10.528 7.665 1.00 97.00 89 GLU A N 1
ATOM 662 C CA . GLU A 1 89 ? -0.321 -11.264 7.062 1.00 97.00 89 GLU A CA 1
ATOM 663 C C . GLU A 1 89 ? -0.515 -11.219 5.548 1.00 97.00 89 GLU A C 1
ATOM 665 O O . GLU A 1 89 ? -1.529 -11.696 5.040 1.00 97.00 89 GLU A O 1
ATOM 670 N N . VAL A 1 90 ? 0.429 -10.599 4.836 1.00 98.00 90 VAL A N 1
ATOM 671 C CA . VAL A 1 90 ? 0.384 -10.484 3.374 1.00 98.00 90 VAL A CA 1
ATOM 672 C C . VAL A 1 90 ? 0.775 -11.828 2.769 1.00 98.00 90 VAL A C 1
ATOM 674 O O . VAL A 1 90 ? 1.935 -12.240 2.835 1.00 98.00 90 VAL A O 1
ATOM 677 N N . THR A 1 91 ? -0.184 -12.517 2.161 1.00 98.00 91 THR A N 1
ATOM 678 C CA . THR A 1 91 ? 0.034 -13.830 1.550 1.00 98.00 91 THR A CA 1
ATOM 679 C C . THR A 1 91 ? 0.562 -13.699 0.129 1.00 98.00 91 THR A C 1
ATOM 681 O O . THR A 1 91 ? 1.444 -14.460 -0.260 1.00 98.00 91 THR A O 1
ATOM 684 N N . ASP A 1 92 ? 0.111 -12.695 -0.623 1.00 98.31 92 ASP A N 1
ATOM 685 C CA . ASP A 1 92 ? 0.508 -12.494 -2.017 1.00 98.31 92 ASP A CA 1
ATOM 686 C C . ASP A 1 92 ? 0.411 -11.020 -2.432 1.00 98.31 92 ASP A C 1
ATOM 688 O O . ASP A 1 92 ? -0.425 -10.276 -1.915 1.00 98.31 92 ASP A O 1
ATOM 692 N N . VAL A 1 93 ? 1.258 -10.612 -3.378 1.00 98.44 93 VAL A N 1
ATOM 693 C CA . VAL A 1 93 ? 1.173 -9.304 -4.045 1.00 98.44 93 VAL A CA 1
ATOM 694 C C . VAL A 1 93 ? 1.428 -9.521 -5.530 1.00 98.44 93 VAL A C 1
ATOM 696 O O . VAL A 1 93 ? 2.554 -9.817 -5.932 1.00 98.44 93 VAL A O 1
ATOM 699 N N . VAL A 1 94 ? 0.386 -9.369 -6.343 1.00 97.94 94 VAL A N 1
ATOM 700 C CA . VAL A 1 94 ? 0.442 -9.606 -7.788 1.00 97.94 94 VAL A CA 1
ATOM 701 C C . VAL A 1 94 ? 0.335 -8.282 -8.531 1.00 97.94 94 VAL A C 1
ATOM 703 O O . VAL A 1 94 ? -0.571 -7.490 -8.281 1.00 97.94 94 VAL A O 1
ATOM 706 N N . ILE A 1 95 ? 1.255 -8.061 -9.469 1.00 97.19 95 ILE A N 1
ATOM 707 C CA . ILE A 1 95 ? 1.248 -6.900 -10.361 1.00 97.19 95 ILE A CA 1
ATOM 708 C C . ILE A 1 95 ? 0.789 -7.350 -11.742 1.00 97.19 95 ILE A C 1
ATOM 710 O O . ILE A 1 95 ? 1.379 -8.262 -12.324 1.00 97.19 95 ILE A O 1
ATOM 714 N N . ALA A 1 96 ? -0.247 -6.703 -12.265 1.00 94.94 96 ALA A N 1
ATOM 715 C CA . ALA A 1 96 ? -0.765 -6.948 -13.604 1.00 94.94 96 ALA A CA 1
ATOM 716 C C . ALA A 1 96 ? -0.743 -5.650 -14.412 1.00 94.94 96 ALA A C 1
ATOM 718 O O . ALA A 1 96 ? -1.285 -4.642 -13.972 1.00 94.94 96 ALA A O 1
ATOM 719 N N . PHE A 1 97 ? -0.127 -5.672 -15.590 1.00 92.81 97 PHE A N 1
ATOM 720 C CA . PHE A 1 97 ? -0.182 -4.551 -16.527 1.00 92.81 97 PHE A CA 1
ATOM 721 C C . PHE A 1 97 ? -1.479 -4.620 -17.331 1.00 92.81 97 PHE A C 1
ATOM 723 O O . PHE A 1 97 ? -1.885 -5.709 -17.749 1.00 92.81 97 PHE A O 1
ATOM 730 N N . ASP A 1 98 ? -2.130 -3.477 -17.528 1.00 92.69 98 ASP A N 1
ATOM 731 C CA . ASP A 1 98 ? -3.336 -3.407 -18.344 1.00 92.69 98 ASP A CA 1
ATOM 732 C C . ASP A 1 98 ? -2.987 -3.620 -19.829 1.00 92.69 98 ASP A C 1
ATOM 734 O O . ASP A 1 98 ? -1.984 -3.115 -20.334 1.00 92.69 98 ASP A O 1
ATOM 738 N N . ALA A 1 99 ? -3.792 -4.428 -20.522 1.00 87.25 99 ALA A N 1
ATOM 739 C CA . ALA A 1 99 ? -3.563 -4.785 -21.923 1.00 87.25 99 ALA A CA 1
ATOM 740 C C . ALA A 1 99 ? -4.202 -3.801 -22.920 1.00 87.25 99 ALA A C 1
ATOM 742 O O . ALA A 1 99 ? -3.936 -3.886 -24.118 1.00 87.25 99 ALA A O 1
ATOM 743 N N . ILE A 1 100 ? -5.092 -2.931 -22.446 1.00 90.44 100 ILE A N 1
ATOM 744 C CA . ILE A 1 100 ? -5.876 -1.973 -23.229 1.00 90.44 100 ILE A CA 1
ATOM 745 C C . ILE A 1 100 ? -5.321 -0.559 -23.025 1.00 90.44 100 ILE A C 1
ATOM 747 O O . ILE A 1 100 ? -5.135 0.171 -23.997 1.00 90.44 100 ILE A O 1
ATOM 751 N N . GLU A 1 101 ? -5.058 -0.173 -21.780 1.00 90.38 101 GLU A N 1
ATOM 752 C CA . GLU A 1 101 ? -4.526 1.130 -21.399 1.00 90.38 101 GLU A CA 1
ATOM 753 C C . GLU A 1 101 ? -3.035 1.022 -21.065 1.00 90.38 101 GLU A C 1
ATOM 755 O O . GLU A 1 101 ? -2.631 0.712 -19.942 1.00 90.38 101 GLU A O 1
ATOM 760 N N . GLU A 1 102 ? -2.193 1.287 -22.065 1.00 87.19 102 GLU A N 1
ATOM 761 C CA . GLU A 1 102 ? -0.745 1.339 -21.870 1.00 87.19 102 GLU A CA 1
ATOM 762 C C . GLU A 1 102 ? -0.370 2.338 -20.762 1.00 87.19 102 GLU A C 1
ATOM 764 O O . GLU A 1 102 ? -0.786 3.496 -20.770 1.00 87.19 102 GLU A O 1
ATOM 769 N N . GLY A 1 103 ? 0.453 1.883 -19.815 1.00 89.38 103 GLY A N 1
ATOM 770 C CA . GLY A 1 103 ? 0.885 2.677 -18.661 1.00 89.38 103 GLY A CA 1
ATOM 771 C C . GLY A 1 103 ? 0.042 2.479 -17.399 1.00 89.38 103 GLY A C 1
ATOM 772 O O . GLY A 1 103 ? 0.458 2.933 -16.334 1.00 89.38 103 GLY A O 1
ATOM 773 N N . THR A 1 104 ? -1.074 1.748 -17.474 1.00 94.00 104 THR A N 1
ATOM 774 C CA . THR A 1 104 ? -1.847 1.343 -16.294 1.00 94.00 104 THR A CA 1
ATOM 775 C C . THR A 1 104 ? -1.351 0.001 -15.743 1.00 94.00 104 THR A C 1
ATOM 777 O O . THR A 1 104 ? -1.085 -0.951 -16.482 1.00 94.00 104 THR A O 1
ATOM 780 N N . LEU A 1 105 ? -1.241 -0.095 -14.415 1.00 94.31 105 LEU A N 1
ATOM 781 C CA . LEU A 1 105 ? -1.013 -1.352 -13.703 1.00 94.31 105 LEU A CA 1
ATOM 782 C C . LEU A 1 105 ? -1.984 -1.505 -12.533 1.00 94.31 105 LEU A C 1
ATOM 784 O O . LEU A 1 105 ? -2.398 -0.527 -11.910 1.00 94.31 105 LEU A O 1
ATOM 788 N N . TYR A 1 106 ? -2.296 -2.753 -12.212 1.00 95.94 106 TYR A N 1
ATOM 789 C CA . TYR A 1 106 ? -3.083 -3.160 -11.060 1.00 95.94 106 TYR A CA 1
ATOM 790 C C . TYR A 1 106 ? -2.201 -3.870 -10.039 1.00 95.94 106 TYR A C 1
ATOM 792 O O . TYR A 1 106 ? -1.320 -4.656 -10.394 1.00 95.94 106 TYR A O 1
ATOM 800 N N . ILE A 1 107 ? -2.480 -3.604 -8.764 1.00 96.81 107 ILE A N 1
ATOM 801 C CA . ILE A 1 107 ? -1.835 -4.234 -7.613 1.00 96.81 107 ILE A CA 1
ATOM 802 C C . ILE A 1 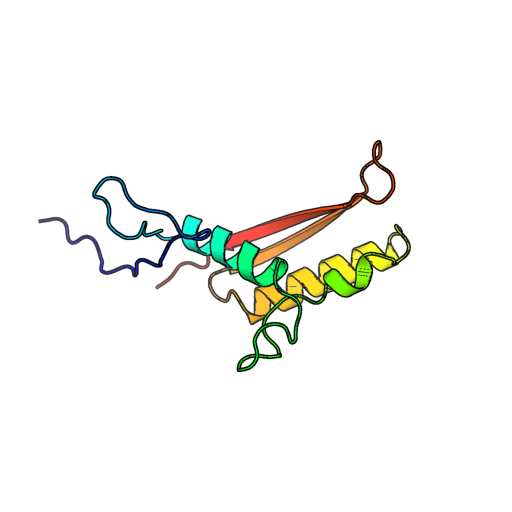107 ? -2.912 -5.038 -6.875 1.00 96.81 107 ILE A C 1
ATOM 804 O O . ILE A 1 107 ? -3.794 -4.455 -6.246 1.00 96.81 107 ILE A O 1
ATOM 808 N N . ASP A 1 108 ? -2.848 -6.366 -6.956 1.00 97.81 108 ASP A N 1
ATOM 809 C CA . ASP A 1 108 ? -3.709 -7.284 -6.199 1.00 97.81 108 ASP A CA 1
ATOM 810 C C . ASP A 1 108 ? -2.974 -7.703 -4.924 1.00 97.81 108 ASP A C 1
ATOM 812 O O . ASP A 1 108 ? -1.932 -8.358 -4.981 1.00 97.81 108 ASP A O 1
ATOM 816 N N . VAL A 1 109 ? -3.494 -7.287 -3.768 1.00 98.06 109 VAL A N 1
ATOM 817 C CA . VAL A 1 109 ? -2.930 -7.627 -2.457 1.00 98.06 109 VAL A CA 1
ATOM 818 C C . VAL A 1 109 ? -3.817 -8.667 -1.797 1.00 98.06 109 VAL A C 1
ATOM 820 O O . VAL A 1 109 ? -4.976 -8.399 -1.481 1.00 98.06 109 VAL A O 1
ATOM 823 N N . ARG A 1 110 ? -3.251 -9.840 -1.518 1.00 97.94 110 ARG A N 1
ATOM 824 C CA . ARG A 1 110 ? -3.926 -10.900 -0.768 1.00 97.94 110 ARG A CA 1
ATOM 825 C C . ARG A 1 110 ? -3.357 -10.957 0.629 1.00 97.94 110 ARG A C 1
ATOM 827 O O . ARG A 1 110 ? -2.141 -10.954 0.826 1.00 97.94 110 ARG A O 1
ATOM 834 N N . TYR A 1 111 ? -4.246 -11.017 1.607 1.00 97.12 111 TYR A N 1
ATOM 835 C CA . TYR A 1 111 ? -3.858 -11.067 3.002 1.00 97.12 111 TYR A CA 1
ATOM 836 C C . TYR A 1 111 ? -4.861 -11.854 3.832 1.00 97.12 111 TYR A C 1
ATOM 838 O O . TYR A 1 111 ? -6.022 -12.026 3.462 1.00 97.12 111 TYR A O 1
ATOM 846 N N . THR A 1 112 ? -4.401 -12.308 4.989 1.00 95.62 112 THR A N 1
ATOM 847 C CA . THR A 1 112 ? -5.254 -12.843 6.047 1.00 95.62 112 THR A CA 1
ATOM 848 C C . THR A 1 112 ? -5.195 -11.923 7.253 1.00 95.62 112 THR A C 1
ATOM 850 O O . THR A 1 112 ? -4.115 -11.476 7.643 1.00 95.62 112 THR A O 1
ATOM 853 N N . VAL A 1 113 ? -6.344 -11.641 7.866 1.00 93.06 113 VAL A N 1
ATOM 854 C CA . VAL A 1 113 ? -6.384 -10.914 9.138 1.00 93.06 113 VAL A CA 1
ATOM 855 C C . VAL A 1 113 ? -5.865 -11.843 10.229 1.00 93.06 113 VAL A C 1
ATOM 857 O O . VAL A 1 113 ? -6.350 -12.966 10.387 1.00 93.06 113 VAL A O 1
ATOM 860 N N . ARG A 1 114 ? -4.862 -11.391 10.982 1.00 89.31 114 ARG A N 1
ATOM 861 C CA . ARG A 1 114 ? -4.351 -12.134 12.132 1.00 89.31 114 ARG A CA 1
ATOM 862 C C . ARG A 1 114 ? -5.460 -12.209 13.171 1.00 89.31 114 ARG A C 1
ATOM 864 O O . ARG A 1 114 ? -6.054 -11.189 13.516 1.00 89.31 114 ARG A O 1
ATOM 871 N N . ALA A 1 115 ? -5.727 -13.406 13.685 1.00 76.56 115 ALA A N 1
ATOM 872 C CA . ALA A 1 115 ? -6.636 -13.560 14.811 1.00 76.56 115 ALA A CA 1
ATOM 873 C C . ALA A 1 115 ? -6.106 -12.726 15.987 1.00 76.56 115 ALA A C 1
ATOM 875 O O . ALA A 1 115 ? -5.024 -12.986 16.514 1.00 76.56 115 ALA A O 1
ATOM 876 N N . THR A 1 116 ? -6.846 -11.689 16.365 1.00 56.78 116 THR A N 1
ATOM 877 C CA . THR A 1 116 ? -6.622 -10.968 17.612 1.00 56.78 116 THR A CA 1
ATOM 878 C C . THR A 1 116 ? -7.000 -11.904 18.761 1.00 56.78 116 THR A C 1
ATOM 880 O O . THR A 1 116 ? -8.139 -12.367 18.817 1.00 56.78 116 THR A O 1
ATOM 883 N N . ASN A 1 117 ? -6.027 -12.237 19.621 1.00 39.12 117 ASN A N 1
ATOM 884 C CA . ASN A 1 117 ? -6.283 -12.907 20.906 1.00 39.12 117 ASN A CA 1
ATOM 885 C C . ASN A 1 117 ? -7.216 -12.071 21.789 1.00 39.12 117 ASN A C 1
ATOM 887 O O . ASN A 1 117 ? -7.111 -10.823 21.731 1.00 39.12 117 ASN A O 1
#

pLDDT: mean 89.44, std 14.31, range [37.91, 98.62]

Solvent-accessible surface area (backbone atoms only — not comparable to full-atom values): 7158 Å² total; per-residue (Å²): 142,79,86,78,72,93,68,78,69,46,77,31,69,79,81,46,68,31,99,84,72,44,77,21,67,28,54,67,69,60,42,49,56,39,48,51,50,53,35,64,75,27,46,56,53,75,39,85,94,43,40,82,48,30,17,67,60,73,78,48,78,83,51,68,98,44,73,68,47,40,54,49,46,33,48,38,53,50,54,31,43,66,70,73,41,76,58,48,45,79,75,45,58,49,69,44,73,46,90,83,50,83,93,42,71,45,80,50,77,40,65,45,75,56,84,79,129

Radius of gyration: 17.0 Å; Cα contacts (8 Å, |Δi|>4): 157; chains: 1; bounding box: 39×30×52 Å

Secondary structure (DSSP, 8-state):
---------EEPSS--B-TTSSBPEE-THHHHHHHHHHHHTS-TTSSTT-TT-S-GGGGGTTS-SSHHHHHHHHHHHHHHHHHH-TTEEEEEEEEEE-SSSTT-EEEEEEEEE----

Mean predicted aligned error: 6.15 Å

Nearest PDB structures (foldseek):
  7b5h-assembly1_AI  TM=8.701E-01  e=5.675E-09  Nostoc sp. PCC 7120 = FACHB-418
  6rao-assembly1_H  TM=9.223E-01  e=4.916E-08  Serratia entomophila
  7aeb-assembly1_S  TM=8.922E-01  e=2.445E-08  Algoriphagus machipongonensis
  6j0n-assembly1_D  TM=9.197E-01  e=6.338E-08  Photorhabdus asymbiotica subsp. asymbiotica ATCC 43949
  6u5b-assembly1_a  TM=8.369E-01  e=1.835E-06  Pseudomonas aeruginosa PAO1